Protein AF-A0A090UV53-F1 (afdb_monomer_lite)

Organism: NCBI:txid1115515

Radius of gyration: 17.33 Å; chains: 1; bounding box: 51×30×47 Å

Structure (mmCIF, N/CA/C/O backbone):
data_AF-A0A090UV53-F1
#
_entry.id   AF-A0A090UV53-F1
#
loop_
_atom_site.group_PDB
_atom_site.id
_atom_site.type_symbol
_atom_site.label_atom_id
_atom_site.label_alt_id
_atom_site.label_comp_id
_atom_site.label_asym_id
_atom_site.label_entity_id
_atom_site.label_seq_id
_atom_site.pdbx_PDB_ins_code
_atom_site.Cartn_x
_atom_site.Cartn_y
_atom_site.Cartn_z
_atom_site.occupancy
_atom_site.B_iso_or_equiv
_atom_site.auth_seq_id
_atom_site.auth_comp_id
_atom_site.auth_asym_id
_atom_site.auth_atom_id
_atom_site.pdbx_PDB_model_num
ATOM 1 N N . MET A 1 1 ? 30.199 -12.956 -26.003 1.00 46.31 1 MET A N 1
ATOM 2 C CA . MET A 1 1 ? 29.362 -12.961 -27.220 1.00 46.31 1 MET A CA 1
ATOM 3 C C . MET A 1 1 ? 28.147 -13.828 -26.912 1.00 46.31 1 MET A C 1
ATOM 5 O O . MET A 1 1 ? 28.306 -15.036 -26.814 1.00 46.31 1 MET A O 1
ATOM 9 N N . LEU A 1 2 ? 26.988 -13.231 -26.603 1.00 47.16 2 LEU A N 1
ATOM 10 C CA . LEU A 1 2 ? 25.761 -14.014 -26.389 1.00 47.16 2 LEU A CA 1
ATOM 11 C C . LEU A 1 2 ? 25.292 -14.563 -27.752 1.00 47.16 2 LEU A C 1
ATOM 13 O O . LEU A 1 2 ? 25.280 -13.797 -28.717 1.00 47.16 2 LEU A O 1
ATOM 17 N N . PRO A 1 3 ? 24.940 -15.854 -27.870 1.00 56.25 3 PRO A N 1
ATOM 18 C CA . PRO A 1 3 ? 24.524 -16.444 -29.140 1.00 56.25 3 PRO A CA 1
ATOM 19 C C . PRO A 1 3 ? 23.223 -15.812 -29.663 1.00 56.25 3 PRO A C 1
ATOM 21 O O . PRO A 1 3 ? 22.332 -15.455 -28.896 1.00 56.25 3 PRO A O 1
ATOM 24 N N . TYR A 1 4 ? 23.095 -15.700 -30.987 1.00 52.47 4 TYR A N 1
ATOM 25 C CA . TYR A 1 4 ? 22.017 -14.984 -31.696 1.00 52.47 4 TYR A CA 1
ATOM 26 C C . TYR A 1 4 ? 20.591 -15.377 -31.246 1.00 52.47 4 TYR A C 1
ATOM 28 O O . TYR A 1 4 ? 19.698 -14.537 -31.176 1.00 52.47 4 TYR A O 1
ATOM 36 N N . ILE A 1 5 ? 20.404 -16.641 -30.848 1.00 54.69 5 ILE A N 1
ATOM 37 C CA . ILE A 1 5 ? 19.136 -17.189 -30.334 1.00 54.69 5 ILE A CA 1
ATOM 38 C C . ILE A 1 5 ? 18.735 -16.524 -29.006 1.00 54.69 5 ILE A C 1
ATOM 40 O O . ILE A 1 5 ? 17.570 -16.195 -28.803 1.00 54.69 5 ILE A O 1
ATOM 44 N N . THR A 1 6 ? 19.698 -16.255 -28.116 1.00 56.34 6 THR A N 1
ATOM 45 C CA . THR A 1 6 ? 19.422 -15.568 -26.842 1.00 56.34 6 THR A CA 1
ATOM 46 C C . THR A 1 6 ? 19.048 -14.098 -27.021 1.00 56.34 6 THR A C 1
ATOM 48 O O . THR A 1 6 ? 18.263 -13.587 -26.232 1.00 56.34 6 THR A O 1
ATOM 51 N N . LEU A 1 7 ? 19.546 -13.425 -28.064 1.00 51.25 7 LEU A N 1
A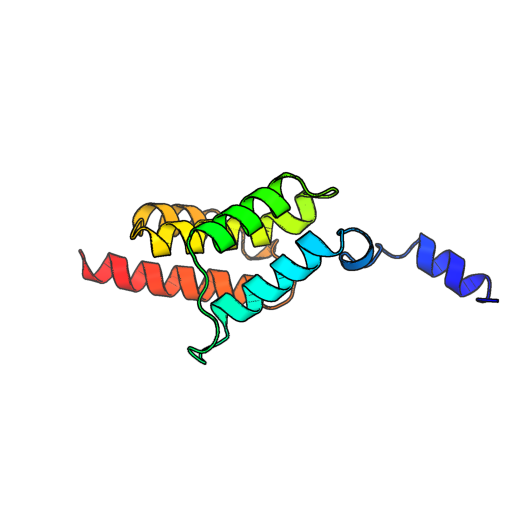TOM 52 C CA . LEU A 1 7 ? 19.199 -12.028 -28.349 1.00 51.25 7 LEU A CA 1
ATOM 53 C C . LEU A 1 7 ? 17.784 -11.895 -28.934 1.00 51.25 7 LEU A C 1
ATOM 55 O O . LEU A 1 7 ? 17.053 -10.982 -28.561 1.00 51.25 7 LEU A O 1
ATOM 59 N N . ALA A 1 8 ? 17.386 -12.819 -29.814 1.00 52.19 8 ALA A N 1
ATOM 60 C CA . ALA A 1 8 ? 16.029 -12.862 -30.359 1.00 52.19 8 ALA A CA 1
ATOM 61 C C . ALA A 1 8 ? 14.991 -13.126 -29.255 1.00 52.19 8 ALA A C 1
ATOM 63 O O . ALA A 1 8 ? 14.037 -12.367 -29.118 1.00 52.19 8 ALA A O 1
ATOM 64 N N . LEU A 1 9 ? 15.251 -14.108 -28.382 1.00 53.06 9 LEU A N 1
ATOM 65 C CA . LEU A 1 9 ? 14.401 -14.387 -27.219 1.00 53.06 9 LEU A CA 1
ATOM 66 C C . LEU A 1 9 ? 14.382 -13.230 -26.208 1.00 53.06 9 LEU A C 1
ATOM 68 O O . LEU A 1 9 ? 13.353 -12.983 -25.595 1.00 53.06 9 LEU A O 1
ATOM 72 N N . TYR A 1 10 ? 15.484 -12.492 -26.041 1.00 51.53 10 TYR A N 1
ATOM 73 C CA . TYR A 1 10 ? 15.536 -11.297 -25.188 1.00 51.53 10 TYR A CA 1
ATOM 74 C C . TYR A 1 10 ? 14.701 -10.129 -25.738 1.00 51.53 10 TYR A C 1
ATOM 76 O O . TYR A 1 10 ? 14.142 -9.359 -24.960 1.00 51.53 10 TYR A O 1
ATOM 84 N N . ASN A 1 11 ? 14.616 -9.995 -27.064 1.00 51.47 11 ASN A N 1
ATOM 85 C CA . ASN A 1 11 ? 13.829 -8.951 -27.723 1.00 51.47 11 ASN A CA 1
ATOM 86 C C . ASN A 1 11 ? 12.335 -9.303 -27.830 1.00 51.47 11 ASN A C 1
ATOM 88 O O . ASN A 1 11 ? 11.513 -8.391 -27.824 1.00 51.47 11 ASN A O 1
ATOM 92 N N . GLU A 1 12 ? 11.984 -10.591 -27.913 1.00 52.88 12 GLU A N 1
ATOM 93 C CA . GLU A 1 12 ? 10.592 -11.074 -27.899 1.00 52.88 12 GLU A CA 1
ATOM 94 C C . GLU A 1 12 ? 10.031 -11.278 -26.484 1.00 52.88 12 GLU A C 1
ATOM 96 O O . GLU A 1 12 ? 8.819 -11.200 -26.279 1.00 52.88 12 GLU A O 1
ATOM 101 N N . ALA A 1 13 ? 10.884 -11.524 -25.487 1.00 47.25 13 ALA A N 1
ATOM 102 C CA . ALA A 1 13 ? 10.450 -11.615 -24.103 1.00 47.25 13 ALA A CA 1
ATOM 103 C C . ALA A 1 13 ? 9.984 -10.242 -23.609 1.00 47.25 13 ALA A C 1
ATOM 105 O O . ALA A 1 13 ? 10.708 -9.249 -23.711 1.00 47.25 13 ALA A O 1
ATOM 106 N N . VAL A 1 14 ? 8.796 -10.199 -22.995 1.00 50.97 14 VAL A N 1
ATOM 107 C CA . VAL A 1 14 ? 8.379 -9.087 -22.132 1.00 50.97 14 VAL A CA 1
ATOM 108 C C . VAL A 1 14 ? 9.545 -8.806 -21.193 1.00 50.97 14 VAL A C 1
ATOM 110 O O . VAL A 1 14 ? 9.879 -9.656 -20.361 1.00 50.97 14 VAL A O 1
ATOM 113 N N . ARG A 1 15 ? 10.216 -7.657 -21.372 1.00 48.47 15 ARG A N 1
ATOM 114 C CA . ARG A 1 15 ? 11.348 -7.284 -20.521 1.00 48.47 15 ARG A CA 1
ATOM 115 C C . ARG A 1 15 ? 10.898 -7.463 -19.075 1.00 48.47 15 ARG A C 1
ATOM 117 O O . ARG A 1 15 ? 9.798 -7.010 -18.741 1.00 48.47 15 ARG A O 1
ATOM 124 N N . PRO A 1 16 ? 11.697 -8.120 -18.215 1.00 54.22 16 PRO A N 1
ATOM 125 C CA . PRO A 1 16 ? 11.343 -8.220 -16.813 1.00 54.22 16 PRO A CA 1
ATOM 126 C C . PRO A 1 16 ? 11.037 -6.810 -16.321 1.00 54.22 16 PRO A C 1
ATOM 128 O O . PRO A 1 16 ? 11.791 -5.888 -16.624 1.00 54.22 16 PRO A O 1
ATOM 131 N N . VAL A 1 17 ? 9.938 -6.626 -15.594 1.00 53.72 17 VAL A N 1
ATOM 132 C CA . VAL A 1 17 ? 9.508 -5.303 -15.110 1.00 53.72 17 VAL A CA 1
ATOM 133 C C . VAL A 1 17 ? 10.655 -4.574 -14.383 1.00 53.72 17 VAL A C 1
ATOM 135 O O . VAL A 1 17 ? 10.787 -3.359 -14.488 1.00 53.72 17 VAL A O 1
ATOM 138 N N . SER A 1 18 ? 11.571 -5.320 -13.752 1.00 52.84 18 SER A N 1
ATOM 139 C CA . SER A 1 18 ? 12.800 -4.806 -13.130 1.00 52.84 18 SER A CA 1
ATOM 140 C C . SER A 1 18 ? 13.793 -4.124 -14.085 1.00 52.84 18 SER A C 1
ATOM 142 O O . SER A 1 18 ? 14.626 -3.359 -13.626 1.00 52.84 18 SER A O 1
ATOM 144 N N . VAL A 1 19 ? 13.742 -4.403 -15.390 1.00 55.75 19 VAL A N 1
ATOM 145 C CA . VAL A 1 19 ? 14.579 -3.783 -16.439 1.00 55.75 19 VAL A CA 1
ATOM 146 C C . VAL A 1 19 ? 13.932 -2.497 -16.977 1.00 55.75 19 VAL A C 1
ATOM 148 O O . VAL A 1 19 ? 14.586 -1.713 -17.658 1.00 55.75 19 VAL A O 1
ATOM 151 N N . MET A 1 20 ? 12.648 -2.269 -16.681 1.00 64.06 20 MET A N 1
ATOM 152 C CA . MET A 1 20 ? 11.888 -1.095 -17.129 1.00 64.06 20 MET A CA 1
ATOM 153 C C . MET A 1 20 ? 11.696 -0.036 -16.037 1.00 64.06 20 MET A C 1
ATOM 155 O O . MET A 1 20 ? 11.288 1.079 -16.349 1.00 64.06 20 MET A O 1
ATOM 159 N N . ILE A 1 21 ? 11.977 -0.362 -14.774 1.00 74.81 21 ILE A N 1
ATOM 160 C CA . ILE A 1 21 ? 11.860 0.565 -13.644 1.00 74.81 21 ILE A CA 1
ATOM 161 C C . ILE A 1 21 ? 13.255 1.077 -13.275 1.00 74.81 21 ILE A C 1
ATOM 163 O O . ILE A 1 21 ? 14.198 0.298 -13.156 1.00 74.81 21 ILE A O 1
ATOM 167 N N . GLU A 1 22 ? 13.377 2.385 -13.056 1.00 83.56 22 GLU A N 1
ATOM 168 C CA . GLU A 1 22 ? 14.601 2.990 -12.529 1.00 83.56 22 GLU A CA 1
ATOM 169 C C . GLU A 1 22 ? 14.967 2.437 -11.137 1.00 83.56 22 GLU A C 1
ATOM 171 O O . GLU A 1 22 ? 14.116 2.009 -10.355 1.00 83.56 22 GLU A O 1
ATOM 176 N N . GLU A 1 23 ? 16.250 2.484 -10.776 1.00 86.44 23 GLU A N 1
ATOM 177 C CA . GLU A 1 23 ? 16.747 1.871 -9.537 1.00 86.44 23 GLU A CA 1
ATOM 178 C C . GLU A 1 23 ? 16.029 2.387 -8.276 1.00 86.44 23 GLU A C 1
ATOM 180 O O . GLU A 1 23 ? 15.659 1.602 -7.399 1.00 86.44 23 GLU A O 1
ATOM 185 N N . LYS A 1 24 ? 15.789 3.704 -8.184 1.00 90.75 24 LYS A N 1
ATOM 186 C CA . LYS A 1 24 ? 15.154 4.334 -7.014 1.00 90.75 24 LYS A CA 1
ATOM 187 C C . LYS A 1 24 ? 13.704 3.859 -6.799 1.00 90.75 24 LYS A C 1
ATOM 189 O O . LYS A 1 24 ? 13.425 3.353 -5.707 1.00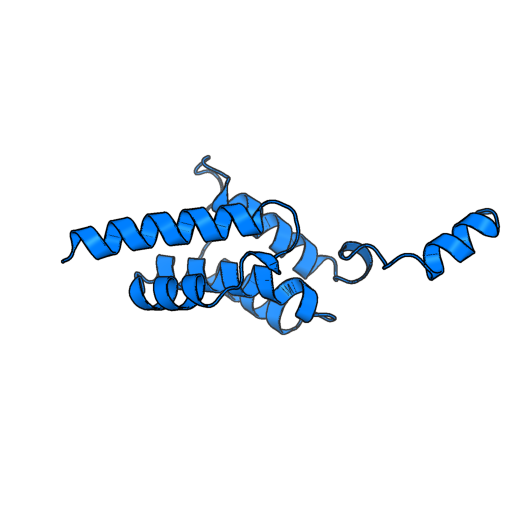 90.75 24 LYS A O 1
ATOM 194 N N . PRO A 1 25 ? 12.784 3.949 -7.780 1.00 90.12 25 PRO A N 1
ATOM 195 C CA . PRO A 1 25 ? 11.431 3.419 -7.618 1.00 90.12 25 PRO A CA 1
ATOM 196 C C . PRO A 1 25 ? 11.412 1.899 -7.410 1.00 90.12 25 PRO A C 1
ATOM 198 O O . PRO A 1 25 ? 10.618 1.408 -6.605 1.00 90.12 25 PRO A O 1
ATOM 201 N N . TYR A 1 26 ? 12.319 1.145 -8.040 1.00 88.94 26 TYR A N 1
ATOM 202 C CA . TYR A 1 26 ? 12.441 -0.292 -7.781 1.00 88.94 26 TYR A CA 1
ATOM 203 C C . TYR A 1 26 ? 12.826 -0.582 -6.320 1.00 88.94 26 TYR A C 1
ATOM 205 O O . TYR A 1 26 ? 12.211 -1.429 -5.662 1.00 88.94 26 TYR A O 1
ATOM 213 N N . ARG A 1 27 ? 13.790 0.167 -5.768 1.00 90.75 27 ARG A N 1
ATOM 214 C CA . ARG A 1 27 ? 14.182 0.066 -4.357 1.00 90.75 27 ARG A CA 1
ATOM 215 C C . ARG A 1 27 ? 13.011 0.371 -3.426 1.00 90.75 27 ARG A C 1
ATOM 217 O O . ARG A 1 27 ? 12.770 -0.404 -2.504 1.00 90.75 27 ARG A O 1
ATOM 224 N N . TYR A 1 28 ? 12.240 1.428 -3.681 1.00 92.56 28 TYR A N 1
ATOM 225 C CA . TYR A 1 28 ? 11.078 1.754 -2.845 1.00 92.56 28 TYR A CA 1
ATOM 226 C C . TYR A 1 28 ? 9.949 0.729 -2.933 1.00 92.56 28 TYR A C 1
ATOM 228 O O . TYR A 1 28 ? 9.325 0.431 -1.914 1.00 92.56 28 TYR A O 1
ATOM 236 N N . ALA A 1 29 ? 9.714 0.122 -4.098 1.00 90.19 29 ALA A N 1
ATOM 237 C CA . ALA A 1 29 ? 8.793 -1.007 -4.205 1.00 90.19 29 ALA A CA 1
ATOM 238 C C . ALA A 1 29 ? 9.234 -2.168 -3.291 1.00 90.19 29 ALA A C 1
ATOM 240 O O . ALA A 1 29 ? 8.414 -2.772 -2.595 1.00 90.19 29 ALA A O 1
ATOM 241 N N . HIS A 1 30 ? 10.542 -2.436 -3.213 1.00 88.81 30 HIS A N 1
ATOM 242 C CA . HIS A 1 30 ? 11.079 -3.435 -2.293 1.00 88.81 30 HIS A CA 1
ATOM 243 C C . HIS A 1 30 ? 10.980 -2.999 -0.818 1.00 88.81 30 HIS A C 1
ATOM 245 O O . HIS A 1 30 ? 10.649 -3.817 0.045 1.00 88.81 30 HIS A O 1
ATOM 251 N N . GLU A 1 31 ? 11.242 -1.735 -0.494 1.00 89.75 31 GLU A N 1
ATOM 252 C CA . GLU A 1 31 ? 11.084 -1.213 0.869 1.00 89.75 31 GLU A CA 1
ATOM 253 C C . GLU A 1 31 ? 9.631 -1.293 1.348 1.00 89.75 31 GLU A C 1
ATOM 255 O O . GLU A 1 31 ? 9.388 -1.643 2.501 1.00 89.75 31 GLU A O 1
ATOM 260 N N . LEU A 1 32 ? 8.655 -1.091 0.459 1.00 89.94 32 LEU A N 1
ATOM 261 C CA . LEU A 1 32 ? 7.235 -1.225 0.783 1.00 89.94 32 LEU A CA 1
ATOM 262 C C . LEU A 1 32 ? 6.874 -2.644 1.249 1.00 89.94 32 LEU A C 1
ATOM 264 O O . LEU A 1 32 ? 6.087 -2.819 2.181 1.00 89.94 32 LEU A O 1
ATOM 268 N N . LYS A 1 33 ? 7.485 -3.672 0.644 1.00 89.25 33 LYS A N 1
ATOM 269 C CA . LYS A 1 33 ? 7.362 -5.061 1.111 1.00 89.25 33 LYS A CA 1
ATOM 270 C C . LYS A 1 33 ? 7.877 -5.201 2.544 1.00 89.25 33 LYS A C 1
ATOM 272 O O . LYS A 1 33 ? 7.217 -5.823 3.375 1.00 89.25 33 LYS A O 1
ATOM 277 N N . TRP A 1 34 ? 9.039 -4.623 2.842 1.00 86.56 34 TRP A N 1
ATOM 278 C CA . TRP A 1 34 ? 9.594 -4.653 4.194 1.00 86.56 34 TRP A CA 1
ATOM 279 C C . TRP A 1 34 ? 8.713 -3.898 5.183 1.00 86.56 34 TRP A C 1
ATOM 281 O O . TRP A 1 34 ? 8.452 -4.425 6.254 1.00 86.56 34 TRP A O 1
ATOM 291 N N . LEU A 1 35 ? 8.175 -2.737 4.818 1.00 86.44 35 LEU A N 1
ATOM 292 C CA . LEU A 1 35 ? 7.269 -1.973 5.676 1.00 86.44 35 LEU A CA 1
ATOM 293 C C . LEU A 1 35 ? 6.060 -2.807 6.135 1.00 86.44 35 LEU A C 1
ATOM 295 O O . LEU A 1 35 ? 5.645 -2.702 7.287 1.00 86.44 35 LEU A O 1
ATOM 299 N N . ILE A 1 36 ? 5.513 -3.654 5.260 1.00 82.50 36 ILE A N 1
ATOM 300 C CA . ILE A 1 36 ? 4.316 -4.457 5.553 1.00 82.50 36 ILE A CA 1
ATOM 301 C C . ILE A 1 36 ? 4.642 -5.732 6.330 1.00 82.50 36 ILE A C 1
ATOM 303 O O . ILE A 1 36 ? 3.913 -6.092 7.253 1.00 82.50 36 ILE A O 1
ATOM 307 N N . PHE A 1 37 ? 5.704 -6.442 5.942 1.00 81.81 37 PHE A N 1
ATOM 308 C CA . PHE A 1 37 ? 5.991 -7.780 6.469 1.00 81.81 37 PHE A CA 1
ATOM 309 C C . PHE A 1 37 ? 7.107 -7.814 7.516 1.00 81.81 37 PHE A C 1
ATOM 311 O O . PHE A 1 37 ? 7.291 -8.843 8.168 1.00 81.81 37 PHE A O 1
ATOM 318 N N . ASN A 1 38 ? 7.851 -6.723 7.714 1.00 79.19 38 ASN A N 1
ATOM 319 C CA . ASN A 1 38 ? 8.864 -6.663 8.758 1.00 79.19 38 ASN A CA 1
ATOM 320 C C . ASN A 1 38 ? 8.207 -6.408 10.119 1.00 79.19 38 ASN A C 1
ATOM 322 O O . ASN A 1 38 ? 7.866 -5.287 10.484 1.00 79.19 38 ASN A O 1
ATOM 326 N N . THR A 1 39 ? 8.070 -7.471 10.903 1.00 68.50 39 THR A N 1
ATOM 327 C CA . THR A 1 39 ? 7.565 -7.403 12.280 1.00 68.50 39 THR A CA 1
ATOM 328 C C . THR A 1 39 ? 8.630 -6.949 13.283 1.00 68.50 39 THR A C 1
ATOM 330 O O . THR A 1 39 ? 8.312 -6.667 14.443 1.00 68.50 39 THR A O 1
ATOM 333 N N . ARG A 1 40 ? 9.900 -6.842 12.862 1.00 71.62 40 ARG A N 1
ATOM 334 C CA . ARG A 1 40 ? 10.976 -6.301 13.697 1.00 71.62 40 ARG A CA 1
ATOM 335 C C . ARG A 1 40 ? 10.847 -4.776 13.715 1.00 71.62 40 ARG A C 1
ATOM 337 O O . ARG A 1 40 ? 10.921 -4.127 12.681 1.00 71.62 40 ARG A O 1
ATOM 344 N N . LYS A 1 41 ? 10.703 -4.180 14.905 1.00 63.94 41 LYS A N 1
ATOM 345 C CA . LYS A 1 41 ? 10.557 -2.719 15.113 1.00 63.94 41 LYS A CA 1
ATOM 346 C C . LYS A 1 41 ? 11.833 -1.901 14.820 1.00 63.94 41 LYS A C 1
ATOM 348 O O . LYS A 1 41 ? 11.994 -0.806 15.357 1.00 63.94 41 LYS A O 1
ATOM 353 N N . ASN A 1 42 ? 12.772 -2.440 14.046 1.00 69.31 42 ASN A N 1
ATOM 354 C CA . ASN A 1 42 ? 14.077 -1.825 13.808 1.00 69.31 42 ASN A CA 1
ATOM 355 C C . ASN A 1 42 ? 14.047 -0.767 12.698 1.00 69.31 42 ASN A C 1
ATOM 357 O O . ASN A 1 42 ? 14.892 0.120 12.695 1.00 69.31 42 ASN A O 1
ATOM 361 N N . THR A 1 43 ? 13.068 -0.822 11.796 1.00 66.75 43 THR A N 1
ATOM 362 C CA . THR A 1 43 ? 12.865 0.185 10.749 1.00 66.75 43 THR A CA 1
ATOM 363 C C . THR A 1 43 ? 11.657 1.045 11.105 1.00 66.75 43 THR A C 1
ATOM 365 O O . THR A 1 43 ? 10.542 0.542 11.241 1.00 66.75 43 THR A O 1
ATOM 368 N N . LYS A 1 44 ? 11.875 2.350 11.300 1.00 74.56 44 LYS A N 1
ATOM 369 C CA . LYS A 1 44 ? 10.805 3.335 11.493 1.00 74.56 44 LYS A CA 1
ATOM 370 C C . LYS A 1 44 ? 10.762 4.231 10.266 1.00 74.56 44 LYS A C 1
ATOM 372 O O . LYS A 1 44 ? 11.736 4.920 10.005 1.00 74.56 44 LYS A O 1
ATOM 377 N N . TYR A 1 45 ? 9.631 4.226 9.571 1.00 84.69 45 TYR A N 1
ATOM 378 C CA . TYR A 1 45 ? 9.376 5.140 8.464 1.00 84.69 45 TYR A CA 1
ATOM 379 C C . TYR A 1 45 ? 8.703 6.404 8.993 1.00 84.69 45 TYR A C 1
ATOM 381 O O . TYR A 1 45 ? 7.682 6.347 9.688 1.00 84.69 45 TYR A O 1
ATOM 389 N N . SER A 1 46 ? 9.299 7.549 8.692 1.00 89.56 46 SER A N 1
ATOM 390 C CA . SER A 1 46 ? 8.754 8.864 8.985 1.00 89.56 46 SER A CA 1
ATOM 391 C C . SER A 1 46 ? 7.653 9.238 7.984 1.00 89.56 46 SER A C 1
ATOM 393 O O . SER A 1 46 ? 7.500 8.630 6.925 1.00 89.56 46 SER A O 1
ATOM 395 N N . LYS A 1 47 ? 6.874 10.282 8.293 1.00 89.19 47 LYS A N 1
ATOM 396 C CA . LYS A 1 47 ? 5.910 10.839 7.325 1.00 89.19 47 LYS A CA 1
ATOM 397 C C . LYS A 1 47 ? 6.604 11.374 6.069 1.00 89.19 47 LYS A C 1
ATOM 399 O O . LYS A 1 47 ? 6.001 11.334 5.001 1.00 89.19 47 LYS A O 1
ATOM 404 N N . TRP A 1 48 ? 7.829 11.880 6.216 1.00 91.50 48 TRP A N 1
ATOM 405 C CA . TRP A 1 48 ? 8.630 12.378 5.104 1.00 91.50 48 TRP A CA 1
ATOM 406 C C . TRP A 1 48 ? 9.079 11.238 4.199 1.00 91.50 48 TRP A C 1
ATOM 408 O O . TRP A 1 48 ? 8.936 11.363 2.991 1.00 91.50 48 TRP A O 1
ATOM 418 N N . ASP A 1 49 ? 9.485 10.105 4.773 1.00 92.50 49 ASP A N 1
ATOM 419 C CA . ASP A 1 49 ? 9.916 8.930 4.008 1.00 92.50 49 ASP A CA 1
ATOM 420 C C . ASP A 1 49 ? 8.769 8.429 3.119 1.00 92.50 49 ASP A C 1
ATOM 422 O O . ASP A 1 49 ? 8.945 8.198 1.927 1.00 92.50 49 ASP A O 1
ATOM 426 N N . LEU A 1 50 ? 7.551 8.347 3.671 1.00 93.44 50 LEU A N 1
ATOM 427 C CA . LEU A 1 50 ? 6.365 7.947 2.905 1.00 93.44 50 LEU A CA 1
ATOM 428 C C . LEU A 1 50 ? 6.003 8.956 1.804 1.00 93.44 50 LEU A C 1
ATOM 430 O O . LEU A 1 50 ? 5.539 8.558 0.738 1.00 93.44 50 LEU A O 1
ATOM 434 N N . ALA A 1 51 ? 6.193 10.255 2.056 1.00 92.69 51 ALA A N 1
ATOM 435 C CA . ALA A 1 51 ? 5.946 11.297 1.061 1.00 92.69 51 ALA A CA 1
ATOM 436 C C . ALA A 1 51 ? 6.995 11.276 -0.062 1.00 92.69 51 ALA A C 1
ATOM 438 O O . ALA A 1 51 ? 6.645 11.466 -1.225 1.00 92.69 51 ALA A O 1
ATOM 439 N N . GLU A 1 52 ? 8.259 11.000 0.267 1.00 94.31 52 GLU A N 1
ATOM 440 C CA . GLU A 1 52 ? 9.326 10.833 -0.719 1.00 94.31 52 GLU A CA 1
ATOM 441 C C . GLU A 1 52 ? 9.065 9.612 -1.605 1.00 94.31 52 GLU A C 1
ATOM 443 O O . GLU A 1 52 ? 9.167 9.716 -2.827 1.00 94.31 52 GLU A O 1
ATOM 448 N N . MET A 1 53 ? 8.667 8.480 -1.014 1.00 94.44 53 MET A N 1
ATOM 449 C CA . MET A 1 53 ? 8.282 7.286 -1.772 1.00 94.44 53 MET A CA 1
ATOM 450 C C . MET A 1 53 ? 7.130 7.578 -2.740 1.00 94.44 53 MET A C 1
ATOM 452 O O . MET A 1 53 ? 7.196 7.176 -3.899 1.00 94.44 53 MET A O 1
ATOM 456 N N . ALA A 1 54 ? 6.100 8.298 -2.282 1.00 93.25 54 ALA A N 1
ATOM 457 C CA . ALA A 1 54 ? 4.944 8.643 -3.108 1.00 93.25 54 ALA A CA 1
ATOM 458 C C . ALA A 1 54 ? 5.352 9.530 -4.290 1.00 93.25 54 ALA A C 1
ATOM 460 O O . ALA A 1 54 ? 5.082 9.185 -5.436 1.00 93.25 54 ALA A O 1
ATOM 461 N N . SER A 1 55 ? 6.103 10.601 -4.012 1.00 92.81 55 SER A N 1
ATOM 462 C CA . SER A 1 55 ? 6.654 11.486 -5.043 1.00 92.81 55 SER A CA 1
ATOM 463 C C . SER A 1 55 ? 7.494 10.711 -6.063 1.00 92.81 55 SER A C 1
ATOM 465 O O . SER A 1 55 ? 7.332 10.880 -7.267 1.00 92.81 55 SER A O 1
ATOM 467 N N . CYS A 1 56 ? 8.336 9.784 -5.595 1.00 93.12 56 CYS A N 1
ATOM 468 C CA . CYS A 1 56 ? 9.176 8.968 -6.465 1.00 93.12 56 CYS A CA 1
ATOM 469 C C . CYS A 1 56 ? 8.373 8.054 -7.398 1.00 93.12 56 CYS A C 1
ATOM 471 O O . CYS A 1 56 ? 8.791 7.854 -8.536 1.00 93.12 56 CYS A O 1
ATOM 473 N N . PHE A 1 57 ? 7.265 7.468 -6.936 1.00 91.69 57 PHE A N 1
ATOM 474 C CA . PHE A 1 57 ? 6.405 6.654 -7.797 1.00 91.69 57 PHE A CA 1
ATOM 475 C C . PHE A 1 57 ? 5.661 7.499 -8.831 1.00 91.69 57 PHE A C 1
ATOM 477 O O . PHE A 1 57 ? 5.532 7.063 -9.973 1.00 91.69 57 PHE A O 1
ATOM 484 N N . ASP A 1 58 ? 5.227 8.703 -8.457 1.00 87.75 58 ASP A N 1
ATOM 485 C CA . ASP A 1 58 ? 4.493 9.604 -9.350 1.00 87.75 58 ASP A CA 1
ATOM 486 C C . ASP A 1 58 ? 5.376 10.159 -10.480 1.00 87.75 58 ASP A C 1
ATOM 488 O O . ASP A 1 58 ? 4.898 10.362 -11.595 1.00 87.75 58 ASP A O 1
ATOM 492 N N . THR A 1 59 ? 6.671 10.378 -10.222 1.00 87.38 59 THR A N 1
ATOM 493 C CA . THR A 1 59 ? 7.613 10.927 -11.214 1.00 87.38 59 THR A CA 1
ATOM 494 C C . THR A 1 59 ? 8.361 9.870 -12.029 1.00 87.38 59 THR A C 1
ATOM 496 O O . THR A 1 59 ? 9.140 10.230 -12.908 1.00 87.38 59 THR A O 1
ATOM 499 N N . ALA A 1 60 ? 8.197 8.581 -11.723 1.00 86.38 60 ALA A N 1
ATOM 500 C CA . ALA A 1 60 ? 8.964 7.515 -12.361 1.00 86.38 60 ALA A CA 1
ATOM 501 C C . ALA A 1 60 ? 8.540 7.272 -13.818 1.00 86.38 60 ALA A C 1
ATOM 503 O O . ALA A 1 60 ? 7.352 7.205 -14.145 1.00 86.38 60 ALA A O 1
ATOM 504 N N . VAL A 1 61 ? 9.527 7.043 -14.689 1.00 74.00 61 VAL A N 1
ATOM 505 C CA . VAL A 1 61 ? 9.288 6.518 -16.038 1.00 74.00 61 VAL A CA 1
ATOM 506 C C . VAL A 1 61 ? 8.662 5.121 -15.920 1.00 74.00 61 VAL A C 1
ATOM 508 O O . VAL A 1 61 ? 9.077 4.319 -15.084 1.00 74.00 61 VAL A O 1
ATOM 511 N N . ASN A 1 62 ? 7.652 4.826 -16.746 1.00 70.94 62 ASN A N 1
ATOM 512 C CA . ASN A 1 62 ? 6.822 3.614 -16.656 1.00 70.94 62 ASN A CA 1
ATOM 513 C C . ASN A 1 62 ? 5.999 3.517 -15.354 1.00 70.94 62 ASN A C 1
ATOM 515 O O . ASN A 1 62 ? 5.846 2.437 -14.787 1.00 70.94 62 ASN A O 1
ATOM 519 N N . SER A 1 63 ? 5.429 4.629 -14.882 1.00 74.38 63 SER A N 1
ATOM 520 C CA . SER A 1 63 ? 4.607 4.678 -13.661 1.00 74.38 63 SER A CA 1
ATOM 521 C C . SER A 1 63 ? 3.462 3.654 -13.619 1.00 74.38 63 SER A C 1
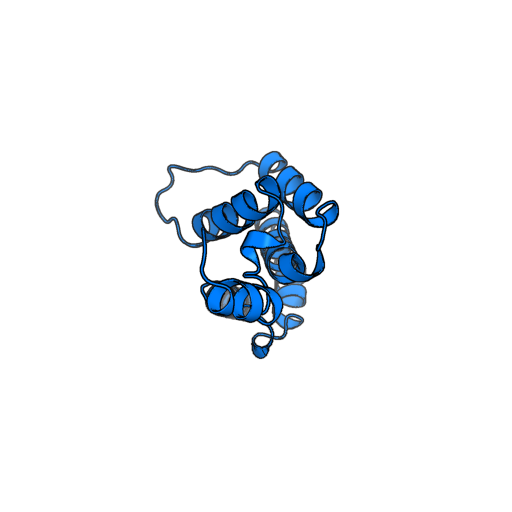ATOM 523 O O . SER A 1 63 ? 3.073 3.228 -12.533 1.00 74.38 63 SER A O 1
ATOM 525 N N . GLU A 1 64 ? 2.974 3.177 -14.769 1.00 82.62 64 GLU A N 1
ATOM 526 C CA . GLU A 1 64 ? 1.922 2.157 -14.861 1.00 82.62 64 GLU A CA 1
ATOM 527 C C . GLU A 1 64 ? 2.237 0.884 -14.063 1.00 82.62 64 GLU A C 1
ATOM 529 O O . GLU A 1 64 ? 1.389 0.392 -13.315 1.00 82.62 64 GLU A O 1
ATOM 534 N N . VAL A 1 65 ? 3.474 0.378 -14.138 1.00 83.94 65 VAL A N 1
ATOM 535 C CA . VAL A 1 65 ? 3.869 -0.832 -13.392 1.00 83.94 65 VAL A CA 1
ATOM 536 C C . VAL A 1 65 ? 4.021 -0.570 -11.888 1.00 83.94 65 VAL A C 1
ATOM 538 O O . VAL A 1 65 ? 4.006 -1.507 -11.087 1.00 83.94 65 VAL A O 1
ATOM 541 N N . LEU A 1 66 ? 4.136 0.703 -11.494 1.00 88.69 66 LEU A N 1
ATOM 542 C CA . LEU A 1 66 ? 4.229 1.155 -10.107 1.00 88.69 66 LEU A CA 1
ATOM 543 C C . LEU A 1 66 ? 2.862 1.482 -9.494 1.00 88.69 66 LEU A C 1
ATOM 545 O O . LEU A 1 66 ? 2.774 1.571 -8.268 1.00 88.69 66 LEU A O 1
ATOM 549 N N . ILE A 1 67 ? 1.792 1.592 -10.294 1.00 90.94 67 ILE A N 1
ATOM 550 C CA . ILE A 1 67 ? 0.430 1.902 -9.817 1.00 90.94 67 ILE A CA 1
ATOM 551 C C . ILE A 1 67 ? 0.027 1.030 -8.616 1.00 90.94 67 ILE A C 1
ATOM 553 O O . ILE A 1 67 ? -0.389 1.593 -7.600 1.00 90.94 67 ILE A O 1
ATOM 557 N N . PRO A 1 68 ? 0.190 -0.310 -8.642 1.00 92.31 68 PRO A N 1
ATOM 558 C CA . PRO A 1 68 ? -0.176 -1.155 -7.504 1.00 92.31 68 PRO A CA 1
ATOM 559 C C . PRO A 1 68 ? 0.586 -0.823 -6.212 1.00 92.31 68 PRO A C 1
ATOM 561 O O . PRO A 1 68 ? 0.035 -0.909 -5.111 1.00 92.31 68 PRO A O 1
ATOM 564 N N . TYR A 1 69 ? 1.855 -0.430 -6.338 1.00 93.31 69 TYR A N 1
ATOM 565 C CA . TYR A 1 69 ? 2.713 -0.057 -5.215 1.00 93.31 69 TYR A CA 1
ATOM 566 C C . TYR A 1 69 ? 2.340 1.326 -4.676 1.00 93.31 69 TYR A C 1
ATOM 568 O O . TYR A 1 69 ? 2.240 1.496 -3.461 1.00 93.31 69 TYR A O 1
ATOM 576 N N . SER A 1 70 ? 2.048 2.281 -5.564 1.00 93.56 70 SER A N 1
ATOM 577 C CA . SER A 1 70 ? 1.553 3.611 -5.194 1.00 93.56 70 SER A CA 1
ATOM 578 C C . SER A 1 70 ? 0.208 3.528 -4.463 1.00 93.56 70 SER A C 1
ATOM 580 O O . SER A 1 70 ? 0.048 4.096 -3.382 1.00 93.56 70 S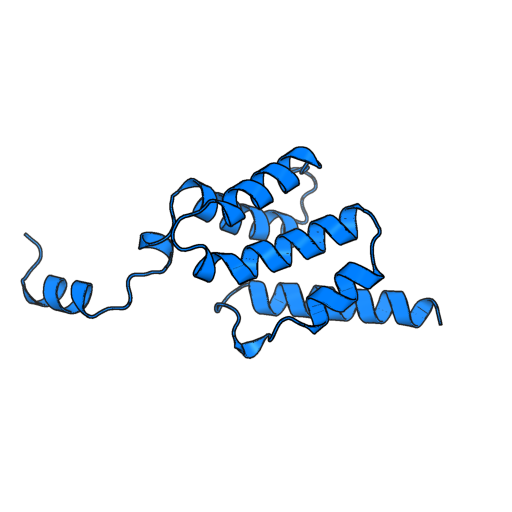ER A O 1
ATOM 582 N N . GLN A 1 71 ? -0.730 2.711 -4.954 1.00 95.38 71 GLN A N 1
ATOM 583 C CA . GLN A 1 71 ? -2.012 2.470 -4.281 1.00 95.38 71 GLN A CA 1
ATOM 584 C C . GLN A 1 71 ? -1.827 1.895 -2.872 1.00 95.38 71 GLN A C 1
ATOM 586 O O . GLN A 1 71 ? -2.459 2.356 -1.919 1.00 95.38 71 GLN A O 1
ATOM 591 N N . LEU A 1 72 ? -0.947 0.906 -2.721 1.00 95.69 72 LEU A N 1
ATOM 592 C CA . LEU A 1 72 ? -0.648 0.301 -1.426 1.00 95.69 72 LEU A CA 1
ATOM 593 C C . LEU A 1 72 ? -0.002 1.305 -0.459 1.00 95.69 72 LEU A C 1
ATOM 595 O O . LEU A 1 72 ? -0.413 1.397 0.700 1.00 95.69 72 LEU A O 1
ATOM 599 N N . LEU A 1 73 ? 0.967 2.090 -0.935 1.00 95.94 73 LEU A N 1
ATOM 600 C CA . LEU A 1 73 ? 1.590 3.161 -0.159 1.00 95.94 73 LEU A CA 1
ATOM 601 C C . LEU A 1 73 ? 0.555 4.201 0.288 1.00 95.94 73 LEU A C 1
ATOM 603 O O . LEU A 1 73 ? 0.536 4.592 1.455 1.00 95.94 73 LEU A O 1
ATOM 607 N N . GLN A 1 74 ? -0.362 4.595 -0.595 1.00 96.44 74 GLN A N 1
ATOM 608 C CA . GLN A 1 74 ? -1.421 5.544 -0.268 1.00 96.44 74 GLN A CA 1
ATOM 609 C C . GLN A 1 74 ? -2.364 5.008 0.819 1.00 96.44 74 GLN A C 1
ATOM 611 O O . GLN A 1 74 ? -2.761 5.755 1.720 1.00 96.44 74 GLN A O 1
ATOM 616 N N . ILE A 1 75 ? -2.686 3.711 0.790 1.00 96.44 75 ILE A N 1
ATOM 617 C CA . ILE A 1 75 ? -3.442 3.052 1.863 1.00 96.44 75 ILE A CA 1
ATOM 618 C C . ILE A 1 75 ? -2.678 3.164 3.186 1.00 96.44 75 ILE A C 1
ATOM 620 O O . ILE A 1 75 ? -3.252 3.602 4.182 1.00 96.44 75 ILE A O 1
ATOM 624 N N . ILE A 1 76 ? -1.382 2.841 3.207 1.00 94.31 76 ILE A N 1
ATOM 625 C CA . ILE A 1 76 ? -0.534 2.964 4.405 1.00 94.31 76 ILE A CA 1
ATOM 626 C C . ILE A 1 76 ? -0.520 4.407 4.929 1.00 94.31 76 ILE A C 1
ATOM 628 O O . ILE A 1 76 ? -0.678 4.631 6.132 1.00 94.31 76 ILE A O 1
ATOM 632 N N . ILE A 1 77 ? -0.404 5.397 4.041 1.00 94.81 77 ILE A N 1
ATOM 633 C CA . ILE A 1 77 ? -0.454 6.819 4.398 1.00 94.81 77 ILE A CA 1
ATOM 634 C C . ILE A 1 77 ? -1.801 7.169 5.042 1.00 94.81 77 ILE A C 1
ATOM 636 O O . ILE A 1 77 ? -1.816 7.816 6.093 1.00 94.81 77 ILE A O 1
ATOM 640 N N . PHE A 1 78 ? -2.930 6.732 4.478 1.00 96.12 78 PHE A N 1
ATOM 641 C CA . PHE A 1 78 ? -4.241 6.937 5.099 1.00 96.12 78 PHE A CA 1
ATOM 642 C C . PHE A 1 78 ? -4.326 6.295 6.488 1.00 96.12 78 PHE A C 1
ATOM 644 O O . PHE A 1 78 ? -4.743 6.961 7.440 1.00 96.12 78 PHE A O 1
ATOM 651 N N . LEU A 1 79 ? -3.851 5.058 6.643 1.00 93.50 79 LEU A N 1
ATOM 652 C CA . LEU A 1 79 ? -3.833 4.367 7.935 1.00 93.50 79 LEU A CA 1
ATOM 653 C C . LEU A 1 79 ? -2.980 5.106 8.974 1.00 93.50 79 LEU A C 1
ATOM 655 O O . LEU A 1 79 ? -3.435 5.302 10.100 1.00 93.50 79 LEU A O 1
ATOM 659 N N . SER A 1 80 ? -1.800 5.604 8.589 1.00 90.75 80 SER A N 1
ATOM 660 C CA . SER A 1 80 ? -0.932 6.409 9.467 1.00 90.75 80 SER A CA 1
ATOM 661 C C . SER A 1 80 ? -1.568 7.731 9.919 1.00 90.75 80 SER A C 1
ATOM 663 O O . SER A 1 80 ? -1.198 8.283 10.954 1.00 90.75 80 SER A O 1
ATOM 665 N N . LYS A 1 81 ? -2.544 8.238 9.156 1.00 93.62 81 LYS A N 1
ATOM 666 C CA . LYS A 1 81 ? -3.325 9.450 9.449 1.00 93.62 81 LYS A CA 1
ATOM 667 C C . LYS A 1 81 ? -4.679 9.131 10.100 1.00 93.62 81 LYS A C 1
ATOM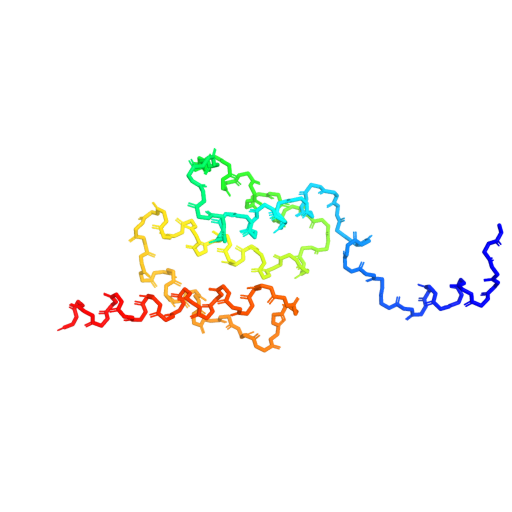 669 O O . LYS A 1 81 ? -5.514 10.021 10.220 1.00 93.62 81 LYS A O 1
ATOM 674 N N . ASN A 1 82 ? -4.908 7.874 10.495 1.00 93.62 82 ASN A N 1
ATOM 675 C CA . ASN A 1 82 ? -6.167 7.351 11.038 1.00 93.62 82 ASN A CA 1
ATOM 676 C C . ASN A 1 82 ? -7.395 7.530 10.112 1.00 93.62 82 ASN A C 1
ATOM 678 O O . ASN A 1 82 ? -8.538 7.424 10.558 1.00 93.62 82 ASN A O 1
ATOM 682 N N . LYS A 1 83 ? -7.165 7.737 8.810 1.00 96.62 83 LYS A N 1
ATOM 683 C CA . LYS A 1 83 ? -8.177 7.856 7.750 1.00 96.62 83 LYS A CA 1
ATOM 684 C C . LYS A 1 83 ? -8.669 6.473 7.313 1.00 96.62 83 LYS A C 1
ATOM 686 O O . LYS A 1 83 ? -8.358 5.980 6.229 1.00 96.62 83 LYS A O 1
ATOM 691 N N . THR A 1 84 ? -9.333 5.786 8.244 1.00 95.81 84 THR A N 1
ATOM 692 C CA . THR A 1 84 ? -9.702 4.363 8.112 1.00 95.81 84 THR A CA 1
ATOM 693 C C . THR A 1 84 ? -10.711 4.148 6.979 1.00 95.81 84 THR A C 1
ATOM 695 O O . THR A 1 84 ? -10.574 3.188 6.223 1.00 95.81 84 THR A O 1
ATOM 698 N N . ASP A 1 85 ? -11.685 5.044 6.827 1.00 95.50 85 ASP A N 1
ATOM 699 C CA . ASP A 1 85 ? -12.726 4.955 5.800 1.00 95.50 85 ASP A CA 1
ATOM 700 C C . ASP A 1 85 ? -12.172 5.204 4.392 1.00 95.50 85 ASP A C 1
ATOM 702 O O . ASP A 1 85 ? -12.494 4.467 3.459 1.00 95.50 85 ASP A O 1
ATOM 706 N N . GLU A 1 86 ? -11.268 6.176 4.222 1.00 97.50 86 GLU A N 1
ATOM 707 C CA . GLU A 1 86 ? -10.596 6.412 2.941 1.00 97.50 86 GLU A CA 1
ATOM 708 C C . GLU A 1 86 ? -9.692 5.241 2.546 1.00 97.50 86 GLU A C 1
ATOM 710 O O . GLU A 1 86 ? -9.705 4.828 1.385 1.00 97.50 86 GLU A O 1
ATOM 715 N N . ALA A 1 87 ? -8.964 4.663 3.509 1.00 97.50 87 ALA A N 1
ATOM 716 C CA . ALA A 1 87 ? -8.189 3.444 3.290 1.00 97.50 87 ALA A CA 1
ATOM 717 C C . ALA A 1 87 ? -9.090 2.271 2.868 1.00 97.50 87 ALA A C 1
ATOM 719 O O . ALA A 1 87 ? -8.759 1.541 1.933 1.00 97.50 87 ALA A O 1
ATOM 720 N N . PHE A 1 88 ? -10.248 2.110 3.517 1.00 96.81 88 PHE A N 1
ATOM 721 C CA . PHE A 1 88 ? -11.197 1.046 3.197 1.00 96.81 88 PHE A CA 1
ATOM 722 C C . PHE A 1 88 ? -11.854 1.238 1.827 1.00 96.81 88 PHE A C 1
ATOM 724 O O . PHE A 1 88 ? -12.014 0.277 1.076 1.00 96.81 88 PHE A O 1
ATOM 731 N N . ARG A 1 89 ? -12.199 2.470 1.447 1.00 96.88 89 ARG A N 1
ATOM 732 C CA . ARG A 1 89 ? -12.710 2.756 0.101 1.00 96.88 89 ARG A CA 1
ATOM 733 C C . ARG A 1 89 ? -11.659 2.440 -0.961 1.00 96.88 89 ARG A C 1
ATOM 735 O O . ARG A 1 89 ? -11.973 1.772 -1.940 1.00 96.88 89 ARG A O 1
ATOM 742 N N . LEU A 1 90 ? -10.415 2.868 -0.745 1.00 97.00 90 LEU A N 1
ATOM 743 C CA . LEU A 1 90 ? -9.331 2.639 -1.697 1.00 97.00 90 LEU A CA 1
ATOM 744 C C . LEU A 1 90 ? -9.028 1.144 -1.870 1.00 97.00 90 LEU A C 1
ATOM 746 O O . LEU A 1 90 ? -8.997 0.670 -3.001 1.00 97.00 90 LEU A O 1
ATOM 750 N N . VAL A 1 91 ? -8.886 0.379 -0.779 1.00 96.19 91 VAL A N 1
ATOM 751 C CA . VAL A 1 91 ? -8.574 -1.063 -0.860 1.00 96.19 91 VAL A CA 1
ATOM 752 C C . VAL A 1 91 ? -9.681 -1.869 -1.556 1.00 96.19 91 VAL A C 1
ATOM 754 O O . VAL A 1 91 ? -9.397 -2.891 -2.172 1.00 96.19 91 VAL A O 1
ATOM 757 N N . ASN A 1 92 ? -10.941 -1.426 -1.485 1.00 95.31 92 ASN A N 1
ATOM 758 C CA . ASN A 1 92 ? -12.056 -2.092 -2.164 1.00 95.31 92 ASN A CA 1
ATOM 759 C C . ASN A 1 92 ? -12.127 -1.803 -3.666 1.00 95.31 92 ASN A C 1
ATOM 761 O O . ASN A 1 92 ? -12.692 -2.615 -4.393 1.00 95.31 92 ASN A O 1
ATOM 765 N N . ASN A 1 93 ? -11.542 -0.695 -4.121 1.00 94.69 93 ASN A N 1
ATOM 766 C CA . ASN A 1 93 ? -11.510 -0.325 -5.534 1.00 94.69 93 ASN A CA 1
ATOM 767 C C . ASN A 1 93 ? -10.364 -0.997 -6.305 1.00 94.69 93 ASN A C 1
ATOM 769 O O . ASN A 1 93 ? -10.325 -0.893 -7.527 1.00 94.69 93 ASN A O 1
ATOM 773 N N . VAL A 1 94 ? -9.431 -1.668 -5.620 1.00 92.38 94 VAL A N 1
ATOM 774 C CA . VAL A 1 94 ? -8.309 -2.351 -6.273 1.00 92.38 94 VAL A CA 1
ATOM 775 C C . VAL A 1 94 ? -8.734 -3.750 -6.742 1.00 92.38 94 VAL A C 1
ATOM 777 O O . VAL A 1 94 ? -9.080 -4.596 -5.909 1.00 92.38 94 VAL A O 1
ATOM 780 N N . PRO A 1 95 ? -8.690 -4.037 -8.056 1.00 90.00 95 PRO A N 1
ATOM 781 C CA . PRO A 1 95 ? -9.013 -5.356 -8.578 1.00 90.00 95 PRO A CA 1
ATOM 782 C C . PRO A 1 95 ? -7.863 -6.334 -8.299 1.00 90.00 95 PRO A C 1
ATOM 784 O O . PRO A 1 95 ? -6.851 -6.352 -8.990 1.00 90.00 95 PRO A O 1
ATOM 787 N N . LEU A 1 96 ? -8.024 -7.186 -7.282 1.00 88.50 96 LEU A N 1
ATOM 788 C CA . LEU A 1 96 ? -6.967 -8.105 -6.825 1.00 88.50 96 LEU A CA 1
ATOM 789 C C . LEU A 1 96 ? -6.411 -9.017 -7.932 1.00 88.50 96 LEU A C 1
ATOM 791 O O . LEU A 1 96 ? -5.232 -9.354 -7.900 1.00 88.50 96 LEU A O 1
ATOM 795 N N . GLY A 1 97 ? -7.244 -9.399 -8.907 1.00 85.62 97 GLY A N 1
ATOM 796 C CA . GLY A 1 97 ? -6.853 -10.265 -10.024 1.00 85.62 97 GLY A CA 1
ATOM 797 C C . GLY A 1 97 ? -5.915 -9.615 -11.046 1.00 85.62 97 GLY A C 1
ATOM 798 O O . GLY A 1 97 ? -5.342 -10.328 -11.860 1.00 85.62 97 GLY A O 1
ATOM 799 N N . THR A 1 98 ? -5.737 -8.291 -11.007 1.00 85.69 98 THR A N 1
ATOM 800 C CA . THR A 1 98 ? -4.819 -7.567 -11.906 1.00 85.69 98 THR A CA 1
ATOM 801 C C . THR A 1 98 ? -3.508 -7.189 -11.220 1.00 85.69 98 THR A C 1
ATOM 803 O O . THR A 1 98 ? -2.661 -6.536 -11.827 1.00 85.69 98 THR A O 1
ATOM 806 N N . LEU A 1 99 ? -3.350 -7.522 -9.937 1.00 89.06 99 LEU A N 1
ATOM 807 C CA . LEU A 1 99 ? -2.140 -7.201 -9.196 1.00 89.06 99 LEU A CA 1
ATOM 808 C C . LEU A 1 99 ? -0.982 -8.105 -9.644 1.00 89.06 99 LEU A C 1
ATOM 810 O O . LEU A 1 99 ? -1.199 -9.288 -9.916 1.00 89.06 99 LEU A O 1
ATOM 814 N N . PRO A 1 100 ? 0.261 -7.590 -9.653 1.00 85.38 100 PRO A N 1
ATOM 815 C CA . PRO A 1 100 ? 1.438 -8.408 -9.897 1.00 85.38 100 PRO A CA 1
ATOM 816 C C . PRO A 1 100 ? 1.499 -9.609 -8.948 1.00 85.38 100 PRO A C 1
ATOM 818 O O . PRO A 1 100 ? 1.239 -9.484 -7.745 1.00 85.38 100 PRO A O 1
ATOM 821 N N . ILE A 1 101 ? 1.886 -10.766 -9.491 1.00 81.00 101 ILE A N 1
ATOM 822 C CA . ILE A 1 101 ? 2.109 -11.986 -8.708 1.00 81.00 101 ILE A CA 1
ATOM 823 C C . ILE A 1 101 ? 3.141 -11.694 -7.614 1.00 81.00 101 ILE A C 1
ATOM 825 O O . ILE A 1 101 ? 4.178 -11.079 -7.859 1.00 81.00 101 ILE A O 1
ATOM 829 N N . GLY A 1 102 ? 2.859 -12.150 -6.393 1.00 85.69 102 GLY A N 1
ATOM 830 C CA . GLY A 1 102 ? 3.737 -11.967 -5.244 1.00 85.69 102 GLY A CA 1
ATOM 831 C C . GLY A 1 102 ? 2.981 -11.460 -4.025 1.00 85.69 102 GLY A C 1
ATOM 832 O O . GLY A 1 102 ? 1.893 -11.933 -3.708 1.00 85.69 102 GLY A O 1
ATOM 833 N N . TYR A 1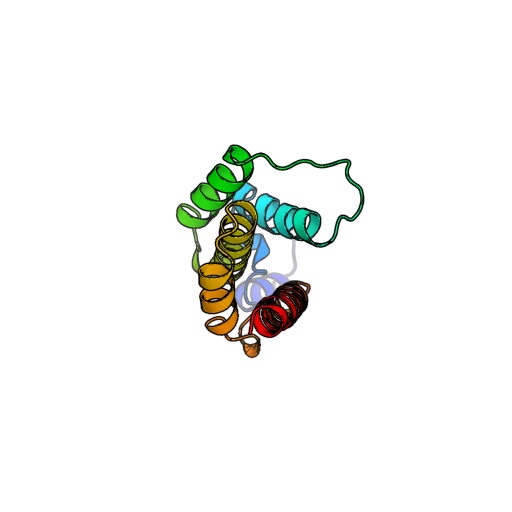 103 ? 3.580 -10.515 -3.300 1.00 90.25 103 TYR A N 1
ATOM 834 C CA . TYR A 1 103 ? 3.078 -10.107 -1.987 1.00 90.25 103 TYR A CA 1
ATOM 835 C C . TYR A 1 103 ? 1.880 -9.149 -2.039 1.00 90.25 103 TYR A C 1
ATOM 837 O O . TYR A 1 103 ? 1.159 -9.041 -1.047 1.00 90.25 103 TYR A O 1
ATOM 845 N N . LEU A 1 104 ? 1.676 -8.438 -3.156 1.00 93.00 104 LEU A N 1
ATOM 846 C CA . LEU A 1 104 ? 0.648 -7.402 -3.276 1.00 93.00 104 LEU A CA 1
ATOM 847 C C . LEU A 1 104 ? -0.771 -7.967 -3.075 1.00 93.00 104 LEU A C 1
ATOM 849 O O . LEU A 1 104 ? -1.447 -7.470 -2.172 1.00 93.00 104 LEU A O 1
ATOM 853 N N . PRO A 1 105 ? -1.221 -9.029 -3.784 1.00 93.88 105 PRO A N 1
ATOM 854 C CA . PRO A 1 105 ? -2.540 -9.621 -3.541 1.00 93.88 105 PRO A CA 1
ATOM 855 C C . PRO A 1 105 ? -2.793 -9.961 -2.068 1.00 93.88 105 PRO A C 1
ATOM 857 O O . PRO A 1 105 ? -3.853 -9.641 -1.521 1.00 93.88 105 PRO A O 1
ATOM 860 N N . SER A 1 106 ? -1.795 -10.547 -1.401 1.00 91.94 106 SER A N 1
ATOM 861 C CA . SER A 1 106 ? -1.871 -10.899 0.018 1.00 91.94 106 SER A CA 1
ATOM 862 C C . SER A 1 106 ? -1.952 -9.661 0.911 1.00 91.94 106 SER A C 1
ATOM 864 O O . SER A 1 106 ? -2.800 -9.609 1.799 1.00 91.94 106 SER A O 1
ATOM 866 N N . ALA A 1 107 ? -1.129 -8.639 0.661 1.00 93.75 107 ALA A N 1
ATOM 867 C CA . ALA A 1 107 ? -1.142 -7.392 1.423 1.00 93.75 107 ALA A CA 1
ATOM 868 C C . ALA A 1 107 ? -2.502 -6.679 1.329 1.00 93.75 107 ALA A C 1
ATOM 870 O O . ALA A 1 107 ? -3.095 -6.351 2.358 1.00 93.75 107 ALA A O 1
ATOM 871 N N . PHE A 1 108 ? -3.035 -6.503 0.115 1.00 95.38 108 PHE A N 1
ATOM 872 C CA . PHE A 1 108 ? -4.351 -5.893 -0.091 1.00 95.38 108 PHE A CA 1
ATOM 873 C C . PHE A 1 108 ? -5.468 -6.703 0.580 1.00 95.38 108 PHE A C 1
ATOM 875 O O . PHE A 1 108 ? -6.325 -6.126 1.251 1.00 95.38 108 PHE A O 1
ATOM 882 N N . SER A 1 109 ? -5.439 -8.034 0.466 1.00 94.31 109 SER A N 1
ATOM 883 C CA . SER A 1 109 ? -6.443 -8.913 1.082 1.00 94.31 109 SER A CA 1
ATOM 884 C C . SER A 1 109 ? -6.435 -8.824 2.609 1.00 94.31 109 SER A C 1
ATOM 886 O O . SER A 1 109 ? -7.492 -8.679 3.227 1.00 94.31 109 SER A O 1
ATOM 888 N N . VAL A 1 110 ? -5.247 -8.848 3.223 1.00 93.38 110 VAL A N 1
ATOM 889 C CA . VAL A 1 110 ? -5.087 -8.732 4.679 1.00 93.38 110 VAL A CA 1
ATOM 890 C C . VAL A 1 110 ? -5.558 -7.365 5.170 1.00 93.38 110 VAL A C 1
ATOM 892 O O . VAL A 1 110 ? -6.326 -7.301 6.130 1.00 93.38 110 VAL A O 1
ATOM 895 N N . ILE A 1 111 ? -5.165 -6.276 4.500 1.00 94.94 111 ILE A N 1
ATOM 896 C CA . ILE A 1 111 ? -5.603 -4.923 4.869 1.00 94.94 111 ILE A CA 1
ATOM 897 C C . ILE A 1 111 ? -7.125 -4.795 4.738 1.00 94.94 111 ILE A C 1
ATOM 899 O O . ILE A 1 111 ? -7.779 -4.295 5.655 1.00 94.94 111 ILE A O 1
ATOM 903 N N . LYS A 1 112 ? -7.709 -5.287 3.639 1.00 95.56 112 LYS A N 1
ATOM 904 C CA . LYS A 1 112 ? -9.161 -5.280 3.416 1.00 95.56 112 LYS A CA 1
ATOM 905 C C . LYS A 1 112 ? -9.907 -6.017 4.525 1.00 95.56 112 LYS A C 1
ATOM 907 O O . LYS A 1 112 ? -10.873 -5.476 5.064 1.00 95.56 112 LYS A O 1
ATOM 912 N N . LEU A 1 113 ? -9.449 -7.215 4.891 1.00 95.62 113 LEU A N 1
ATOM 913 C CA . LEU A 1 113 ? -10.044 -8.000 5.972 1.00 95.62 113 LEU A CA 1
ATOM 914 C C . LEU A 1 113 ? -9.924 -7.281 7.322 1.00 95.62 113 LEU A C 1
ATOM 916 O O . LEU A 1 113 ? -10.920 -7.134 8.028 1.00 95.62 113 LEU A O 1
ATOM 920 N N . ALA A 1 114 ? -8.732 -6.785 7.660 1.00 94.75 114 ALA A N 1
ATOM 921 C CA . ALA A 1 114 ? -8.489 -6.079 8.915 1.00 94.75 114 ALA A CA 1
ATOM 922 C C . ALA A 1 114 ? -9.361 -4.819 9.048 1.00 94.75 114 ALA A C 1
ATOM 924 O O . ALA A 1 114 ? -9.929 -4.560 10.111 1.00 94.75 114 ALA A O 1
ATOM 925 N N . LEU A 1 115 ? -9.508 -4.054 7.963 1.00 95.69 115 LEU A N 1
ATOM 926 C CA . LEU A 1 115 ? -10.361 -2.868 7.935 1.00 95.69 115 LEU A CA 1
ATOM 927 C C . LEU A 1 115 ? -11.841 -3.219 8.053 1.00 95.69 115 LEU A C 1
ATOM 929 O O . LEU A 1 115 ? -12.539 -2.567 8.827 1.00 95.69 115 LEU A O 1
ATOM 933 N N . LYS A 1 116 ? -12.302 -4.268 7.362 1.00 95.62 116 LYS A N 1
ATOM 934 C CA . LYS A 1 116 ? -13.678 -4.762 7.486 1.00 95.62 116 LYS A CA 1
ATOM 935 C C . LYS A 1 116 ? -14.004 -5.108 8.941 1.00 95.62 116 LYS A C 1
ATOM 937 O O . LYS A 1 116 ? -14.945 -4.548 9.492 1.00 95.62 116 LYS A O 1
ATOM 942 N N . VAL A 1 117 ? -13.163 -5.917 9.593 1.00 95.12 117 VAL A N 1
ATOM 943 C CA . VAL A 1 117 ? -13.332 -6.285 11.011 1.00 95.12 117 VAL A CA 1
ATOM 944 C C . VAL A 1 117 ? -13.335 -5.048 11.915 1.00 95.12 117 VAL A C 1
ATOM 946 O O . VAL A 1 117 ? -14.161 -4.937 12.819 1.00 95.12 117 VAL A O 1
ATOM 949 N N . LYS A 1 118 ? -12.424 -4.093 11.687 1.00 93.25 118 LYS A N 1
ATOM 950 C CA . LYS A 1 118 ? -12.339 -2.864 12.491 1.00 93.25 118 LYS A CA 1
ATOM 951 C C . LYS A 1 118 ? -13.584 -1.982 12.351 1.00 93.25 118 LYS A C 1
ATOM 953 O O . LYS A 1 118 ? -13.985 -1.371 13.337 1.00 93.25 118 LYS A O 1
ATOM 958 N N . LEU A 1 119 ? -14.152 -1.879 11.151 1.00 92.56 119 LEU A N 1
ATOM 959 C CA . LEU A 1 119 ? -15.326 -1.049 10.874 1.00 92.56 119 LEU A CA 1
ATOM 960 C C . LEU A 1 119 ? -16.631 -1.721 11.311 1.00 92.56 119 LEU A C 1
ATOM 962 O O . LEU A 1 119 ? -17.516 -1.036 11.808 1.00 92.56 119 LEU A O 1
ATOM 966 N N . GLU A 1 120 ? -16.738 -3.046 11.199 1.00 91.88 120 GLU A N 1
ATOM 967 C CA . GLU A 1 120 ? -17.892 -3.799 11.709 1.00 91.88 120 GLU A CA 1
ATOM 968 C C . GLU A 1 120 ? -18.007 -3.713 13.232 1.00 91.88 120 GLU A C 1
ATOM 970 O O . GLU A 1 120 ? -19.109 -3.574 13.737 1.00 91.88 120 GLU A O 1
ATOM 975 N N . ARG A 1 121 ? -16.887 -3.675 13.967 1.00 84.12 121 ARG A N 1
ATOM 976 C CA . ARG A 1 121 ? -16.887 -3.450 15.428 1.00 84.12 121 ARG A CA 1
ATOM 977 C C . ARG A 1 121 ? -17.398 -2.074 15.867 1.00 84.12 121 ARG A C 1
ATOM 979 O O . ARG A 1 121 ? -17.597 -1.869 17.059 1.00 84.12 121 ARG A O 1
ATOM 986 N N . LYS A 1 122 ? -17.495 -1.110 14.950 1.00 75.06 122 LYS A N 1
ATOM 987 C CA . LYS A 1 122 ? -18.000 0.241 15.238 1.00 75.06 122 LYS A CA 1
ATOM 988 C C . LYS A 1 122 ? -19.496 0.393 14.948 1.00 75.06 122 LYS A C 1
ATOM 990 O O . LYS A 1 122 ? -20.037 1.450 15.264 1.00 75.06 122 LYS A O 1
ATOM 995 N N . LYS A 1 123 ? -20.110 -0.590 14.286 1.00 59.91 123 LYS A N 1
ATOM 996 C CA . LYS A 1 123 ? -21.557 -0.660 14.068 1.00 59.91 123 LYS A CA 1
ATOM 997 C C . LYS A 1 123 ? -22.214 -1.341 15.257 1.00 59.91 123 LYS A C 1
ATOM 999 O O . LYS A 1 123 ? -23.345 -0.924 15.572 1.00 59.91 123 LYS A O 1
#

Sequence (123 aa):
MLPYITLALYNEAVRPVSVMIEEKPYRYAHELKWLIFNTRKNTKYSKWDLAEMASCFDTAVNSEVLIPYSQLLQIIIFLSKNKTDEAFRLVNNVPLGTLPIGYLPSAFSVIKLALKVKLERKK

Foldseek 3Di:
DPDPVVVVCCVPDPPPVVVQWDPVLVVLLVVLVCVQPVPPPPDDQDLVNLVVNLVCLVPIGVSVLCVLVNLLSVLVNCVVVVVLVVSLVSLVPDDLVPHDPDCSSVSSVVSNVVSVVVVVVVD

pLDDT: mean 83.08, std 15.38, range [46.31, 97.5]

Secondary structure (DSSP, 8-state):
---HHHHHHHHHS---HHHHS-HHHHHHHHHHHHHHH--STT----HHHHHHHHHHHHTSTTHHHHHHHHHHHHHHHHHHTT-HHHHHHHHHHS-GGGSPSSHHHHHHHHHHHHHHHHHHTT-